Protein AF-A0A6P0J0Z8-F1 (afdb_monomer)

Foldseek 3Di:
DQDQAKEWEWDQPPDPRWIKIKIDRDPDDPVVVVVVLVVVCVVVVFDWDQDPRMIITTDDCRVVSCVVCVVVNHNYDYDDD

Nearest PDB structures (foldseek):
  4mo0-assembly1_A  TM=8.903E-01  e=1.201E-07  Methanocaldococcus jannaschii
  5jb3-assembly1_1  TM=8.763E-01  e=2.343E-06  Pyrococcus abyssi GE5
  1d1r-assembly1_A  TM=8.207E-01  e=1.685E-06  Escherichia coli
  5zcy-assembly1_A  TM=8.381E-01  e=3.720E-06  Pyrococcus horikoshii OT3
  7ane-assembly1_Ad  TM=6.144E-01  e=1.114E+00  Leishmania major

pLDDT: mean 81.5, std 10.09, range [42.06, 89.56]

Structure (mmCIF, N/CA/C/O backbone):
data_AF-A0A6P0J0Z8-F1
#
_entry.id   AF-A0A6P0J0Z8-F1
#
loop_
_atom_site.group_PDB
_atom_site.id
_atom_site.type_symbol
_atom_site.label_atom_id
_atom_site.label_alt_id
_atom_site.label_comp_id
_atom_site.label_asym_id
_atom_site.label_entity_id
_atom_site.label_seq_id
_atom_site.pdbx_PDB_ins_code
_atom_site.Cartn_x
_atom_site.Cartn_y
_atom_site.Cartn_z
_atom_site.occupancy
_atom_site.B_iso_or_equiv
_atom_site.auth_seq_id
_atom_site.auth_comp_id
_atom_site.auth_asym_id
_atom_site.auth_atom_id
_atom_site.pdbx_PDB_model_num
ATOM 1 N N . PRO A 1 1 ? -19.395 -2.619 6.312 1.00 50.31 1 PRO A N 1
ATOM 2 C CA . PRO A 1 1 ? -18.040 -2.655 5.698 1.00 50.31 1 PRO A CA 1
ATOM 3 C C . PRO A 1 1 ? -17.963 -3.202 4.246 1.00 50.31 1 PRO A C 1
ATOM 5 O O . PRO A 1 1 ? -16.887 -3.145 3.666 1.00 50.31 1 PRO A O 1
ATOM 8 N N . ASN A 1 2 ? -19.063 -3.682 3.637 1.00 45.50 2 ASN A N 1
ATOM 9 C CA . ASN A 1 2 ? -19.038 -4.569 2.453 1.00 45.50 2 ASN A CA 1
ATOM 10 C C . ASN A 1 2 ? -19.051 -3.902 1.057 1.00 45.50 2 ASN A C 1
ATOM 12 O O . ASN A 1 2 ? -19.342 -4.577 0.075 1.00 45.50 2 ASN A O 1
ATOM 16 N N . GLN A 1 3 ? -18.771 -2.602 0.921 1.00 56.59 3 GLN A N 1
ATOM 17 C CA . GLN A 1 3 ? -18.955 -1.919 -0.374 1.00 56.59 3 GLN A CA 1
ATOM 18 C C . GLN A 1 3 ? -18.013 -0.727 -0.598 1.00 56.59 3 GLN A C 1
ATOM 20 O O . GLN A 1 3 ? -18.380 0.269 -1.210 1.00 56.59 3 GLN A O 1
ATOM 25 N N . GLN A 1 4 ? -16.780 -0.802 -0.094 1.00 67.12 4 GLN A N 1
ATOM 26 C CA . GLN A 1 4 ? -15.767 0.175 -0.499 1.00 67.12 4 GLN A CA 1
ATOM 27 C C . GLN A 1 4 ? -15.216 -0.230 -1.870 1.00 67.12 4 GLN A C 1
ATOM 29 O O . GLN A 1 4 ? -14.501 -1.226 -1.977 1.00 67.12 4 GLN A O 1
ATOM 34 N N . ASP A 1 5 ? -15.581 0.531 -2.903 1.00 77.38 5 ASP A N 1
ATOM 35 C CA . ASP A 1 5 ? -15.013 0.407 -4.245 1.00 77.38 5 ASP A CA 1
ATOM 36 C C . ASP A 1 5 ? -13.640 1.090 -4.272 1.00 77.38 5 ASP A C 1
ATOM 38 O O . ASP A 1 5 ? -13.510 2.300 -4.486 1.00 77.38 5 ASP A O 1
ATOM 42 N N . LEU A 1 6 ? -12.602 0.297 -4.022 1.00 86.06 6 LEU A N 1
ATOM 43 C CA . LEU A 1 6 ? -11.220 0.751 -4.049 1.00 86.06 6 LEU A CA 1
ATOM 44 C C . LEU A 1 6 ? -10.732 0.817 -5.494 1.00 86.06 6 LEU A C 1
ATOM 46 O O . LEU A 1 6 ? -10.927 -0.110 -6.282 1.00 86.06 6 LEU A O 1
ATOM 50 N N . ARG A 1 7 ? -10.065 1.909 -5.851 1.00 88.12 7 ARG A N 1
ATOM 51 C CA 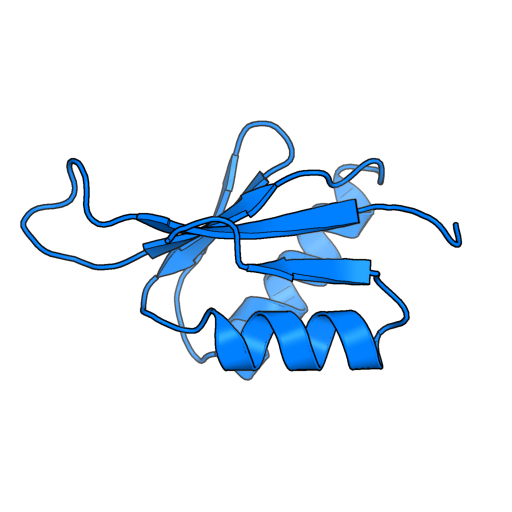. ARG A 1 7 ? -9.481 2.106 -7.179 1.00 88.12 7 ARG A CA 1
ATOM 52 C C . ARG A 1 7 ? -7.972 2.019 -7.089 1.00 88.12 7 ARG A C 1
ATOM 54 O O . ARG A 1 7 ? -7.357 2.772 -6.347 1.00 88.12 7 ARG A O 1
ATOM 61 N N . VAL A 1 8 ? -7.385 1.113 -7.858 1.00 89.56 8 VAL A N 1
ATOM 62 C CA . VAL A 1 8 ? -5.943 0.857 -7.892 1.00 89.56 8 VAL A CA 1
ATOM 63 C C . VAL A 1 8 ? -5.396 1.347 -9.227 1.00 89.56 8 VAL A C 1
ATOM 65 O O . VAL A 1 8 ? -5.748 0.811 -10.268 1.00 89.56 8 VAL A O 1
ATOM 68 N N . GLN A 1 9 ? -4.541 2.359 -9.223 1.00 88.69 9 GLN A N 1
ATOM 69 C CA . GLN A 1 9 ? -4.011 2.981 -10.433 1.00 88.69 9 GLN A CA 1
ATOM 70 C C . GLN A 1 9 ? -2.489 3.000 -10.417 1.00 88.69 9 GLN A C 1
ATOM 72 O O . GLN A 1 9 ? -1.884 3.496 -9.472 1.00 88.69 9 GLN A O 1
ATOM 77 N N . ALA A 1 10 ? -1.848 2.548 -11.492 1.00 88.44 10 ALA A N 1
ATOM 78 C CA . ALA A 1 10 ? -0.427 2.805 -11.690 1.00 88.44 10 ALA A CA 1
ATOM 79 C C . ALA A 1 10 ? -0.230 4.233 -12.228 1.00 88.44 10 ALA A C 1
ATOM 81 O O . ALA A 1 10 ? -0.707 4.584 -13.304 1.00 88.44 10 ALA A O 1
ATOM 82 N N . SER A 1 11 ? 0.489 5.070 -11.485 1.00 84.44 11 SER A N 1
ATOM 83 C CA . SER A 1 11 ? 0.919 6.398 -11.909 1.00 84.44 11 SER A CA 1
ATOM 84 C C . SER A 1 11 ? 2.432 6.431 -12.107 1.00 84.44 11 SER A C 1
ATOM 86 O O . SER A 1 11 ? 3.210 5.938 -11.293 1.00 84.44 11 SER A O 1
ATOM 88 N N . ARG A 1 12 ? 2.866 7.037 -13.213 1.00 80.94 12 ARG A N 1
ATOM 89 C CA . ARG A 1 12 ? 4.279 7.357 -13.500 1.00 80.94 12 ARG A CA 1
ATOM 90 C C . ARG A 1 12 ? 4.531 8.868 -13.536 1.00 80.94 12 ARG A C 1
ATOM 92 O O . ARG A 1 12 ? 5.672 9.311 -13.678 1.00 80.94 12 ARG A O 1
ATOM 99 N N . LYS A 1 13 ? 3.463 9.670 -13.433 1.00 64.75 13 LYS A N 1
ATOM 100 C CA . LYS A 1 13 ? 3.492 11.120 -13.649 1.00 64.75 13 LYS A CA 1
ATOM 101 C C . LYS A 1 13 ? 4.275 11.785 -12.508 1.00 64.75 13 LYS A C 1
ATOM 103 O O . LYS A 1 13 ? 3.933 11.622 -11.343 1.00 64.75 13 LYS A O 1
ATOM 108 N N . GLY A 1 14 ? 5.346 12.509 -12.841 1.00 60.78 14 GLY A N 1
ATOM 109 C CA . GLY A 1 14 ? 6.084 13.354 -11.891 1.00 60.78 14 GLY A CA 1
ATOM 110 C C . GLY A 1 14 ? 7.178 12.687 -11.042 1.00 60.78 14 GLY A C 1
ATOM 111 O O . GLY A 1 14 ? 7.755 13.366 -10.198 1.00 60.78 14 GLY A O 1
ATOM 112 N N . ARG A 1 15 ? 7.528 11.404 -11.244 1.00 63.94 15 ARG A N 1
ATOM 113 C CA . ARG A 1 15 ? 8.590 10.724 -10.457 1.00 63.94 15 ARG A CA 1
ATOM 114 C C . ARG A 1 15 ? 9.775 10.195 -11.274 1.00 63.94 15 ARG A C 1
ATOM 116 O O . ARG A 1 15 ? 10.256 9.094 -11.017 1.00 63.94 15 ARG A O 1
ATOM 123 N N . LYS A 1 16 ? 10.271 10.973 -12.246 1.00 70.12 16 LYS A N 1
ATOM 124 C CA . LYS A 1 16 ? 11.473 10.637 -13.050 1.00 70.12 16 LYS A CA 1
ATOM 125 C C . LYS A 1 16 ? 11.437 9.204 -13.630 1.00 70.12 16 LYS A C 1
ATOM 127 O O . LYS A 1 16 ? 12.408 8.464 -13.528 1.00 70.12 16 LYS A O 1
ATOM 132 N N . GLY A 1 17 ? 10.285 8.778 -14.157 1.00 73.69 17 GLY A N 1
ATOM 133 C CA . GLY A 1 17 ? 10.101 7.442 -14.744 1.00 73.69 17 GLY A CA 1
ATOM 134 C C . GLY A 1 17 ? 9.793 6.306 -13.755 1.00 73.69 17 GLY A C 1
ATOM 135 O O . GLY A 1 17 ? 9.500 5.193 -14.190 1.00 73.69 17 GLY A O 1
ATOM 136 N N . LYS A 1 18 ? 9.789 6.548 -12.436 1.00 81.31 18 LYS A N 1
ATOM 137 C CA . LYS A 1 18 ? 9.410 5.525 -11.448 1.00 81.31 18 LYS A CA 1
ATOM 138 C C . LYS A 1 18 ? 7.897 5.303 -11.444 1.00 81.31 18 LYS A C 1
ATOM 140 O O . LYS A 1 18 ? 7.120 6.251 -11.350 1.00 81.31 18 LYS A O 1
ATOM 145 N N . THR A 1 19 ? 7.494 4.036 -11.506 1.00 86.25 19 THR A N 1
ATOM 146 C CA . THR A 1 19 ? 6.085 3.639 -11.379 1.00 86.25 19 THR A CA 1
ATOM 147 C C . THR A 1 19 ? 5.705 3.569 -9.907 1.00 86.25 19 THR A C 1
ATOM 149 O O . THR A 1 19 ? 6.449 3.007 -9.101 1.00 86.25 19 THR A O 1
ATOM 152 N N . VAL A 1 20 ? 4.555 4.131 -9.562 1.00 88.25 20 VAL A N 1
ATOM 153 C CA . VAL A 1 20 ? 3.928 3.995 -8.250 1.00 88.25 20 VAL A CA 1
ATOM 154 C C . VAL A 1 20 ? 2.491 3.540 -8.436 1.00 88.25 20 VAL A C 1
ATOM 156 O O . VAL A 1 20 ? 1.816 3.968 -9.364 1.00 88.25 20 VAL A O 1
ATOM 159 N N . THR A 1 21 ? 2.013 2.669 -7.568 1.00 89.31 21 THR A N 1
ATOM 160 C CA . THR A 1 21 ? 0.618 2.252 -7.524 1.00 89.31 21 THR A CA 1
ATOM 161 C C . THR A 1 21 ? -0.102 3.071 -6.462 1.00 89.31 21 THR A C 1
ATOM 163 O O . THR A 1 21 ? 0.292 3.064 -5.302 1.00 89.31 21 THR A O 1
ATOM 166 N N . VAL A 1 22 ? -1.139 3.795 -6.855 1.00 89.19 22 VAL A N 1
ATOM 167 C CA . VAL A 1 22 ? -1.983 4.608 -5.984 1.00 89.19 22 VAL A CA 1
ATOM 168 C C . VAL A 1 22 ? -3.300 3.877 -5.787 1.00 89.19 22 VAL A C 1
ATOM 170 O O . VAL A 1 22 ? -3.948 3.490 -6.754 1.00 89.19 22 VAL A O 1
ATOM 173 N N . ILE A 1 23 ? -3.692 3.685 -4.537 1.00 88.69 23 ILE A N 1
ATOM 174 C CA . ILE A 1 23 ? -4.954 3.072 -4.153 1.00 88.69 23 ILE A CA 1
ATOM 175 C C . ILE A 1 23 ? -5.813 4.141 -3.493 1.00 88.69 23 ILE A C 1
ATOM 177 O O . ILE A 1 23 ? -5.418 4.704 -2.474 1.00 88.69 23 ILE A O 1
ATOM 181 N N . SER A 1 24 ? -6.982 4.418 -4.052 1.00 87.12 24 SER A N 1
ATOM 182 C CA . SER A 1 24 ? -7.933 5.405 -3.543 1.00 87.12 24 SER A CA 1
ATOM 183 C C . SER A 1 24 ? -9.298 4.781 -3.256 1.00 87.12 24 SER A C 1
ATOM 185 O O . SER A 1 24 ? -9.562 3.640 -3.634 1.00 87.12 24 SER A O 1
ATOM 187 N N . GLY A 1 25 ? -10.166 5.519 -2.557 1.00 81.88 25 GLY A N 1
ATOM 188 C CA . GLY A 1 25 ? -11.518 5.061 -2.208 1.00 81.88 25 GLY A CA 1
ATOM 189 C C . GLY A 1 25 ? -11.644 4.423 -0.822 1.00 81.88 25 GLY A C 1
ATOM 190 O O . GLY A 1 25 ? -12.688 3.856 -0.505 1.00 81.88 25 GLY A O 1
ATOM 191 N N . PHE A 1 26 ? -10.612 4.517 0.022 1.00 81.81 26 PHE A N 1
ATOM 192 C 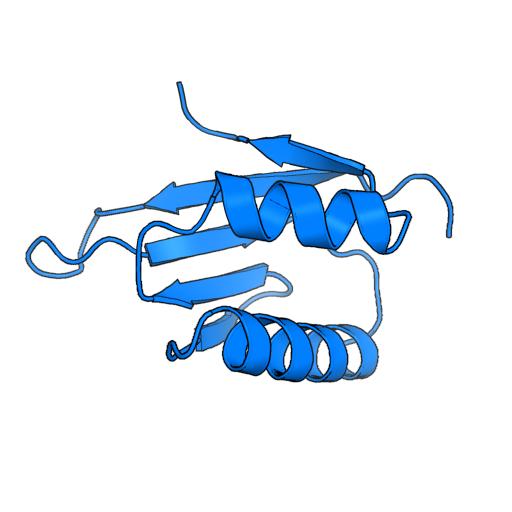CA . PHE A 1 26 ? -10.715 4.072 1.408 1.00 81.81 26 PHE A CA 1
ATOM 193 C C . PHE A 1 26 ? -11.675 4.979 2.182 1.00 81.81 26 PHE A C 1
ATOM 195 O O . PHE A 1 26 ? -11.435 6.176 2.319 1.00 81.81 26 PHE A O 1
ATOM 202 N N . GLN A 1 27 ? -12.742 4.396 2.728 1.00 74.12 27 GLN A N 1
ATOM 203 C CA . GLN A 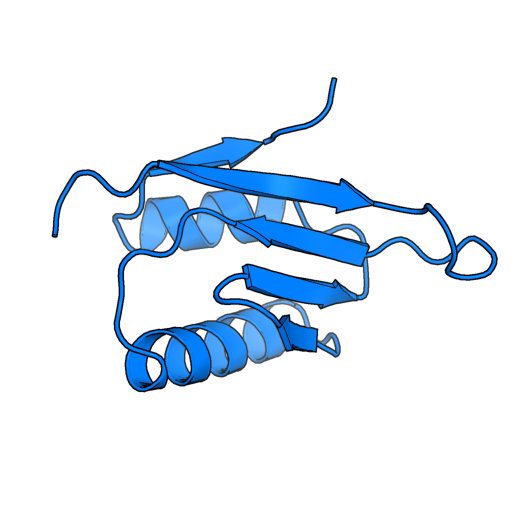1 27 ? -13.672 5.085 3.638 1.00 74.12 27 GLN A CA 1
ATOM 204 C C . GLN A 1 27 ? -13.446 4.659 5.098 1.00 74.12 27 GLN A C 1
ATOM 206 O O . GLN A 1 27 ? -14.326 4.779 5.944 1.00 74.12 27 GLN A O 1
ATOM 211 N N . SER A 1 28 ? -12.283 4.074 5.384 1.00 70.31 28 SER A N 1
ATOM 212 C CA . SER A 1 28 ? -11.909 3.598 6.714 1.00 70.31 28 SER A CA 1
ATOM 213 C C . SER A 1 28 ? -11.099 4.646 7.474 1.00 70.31 28 SER A C 1
ATOM 215 O O . SER A 1 28 ? -10.507 5.547 6.884 1.00 70.31 28 SER A O 1
ATOM 217 N N . SER A 1 29 ? -11.042 4.495 8.798 1.00 80.06 29 SER 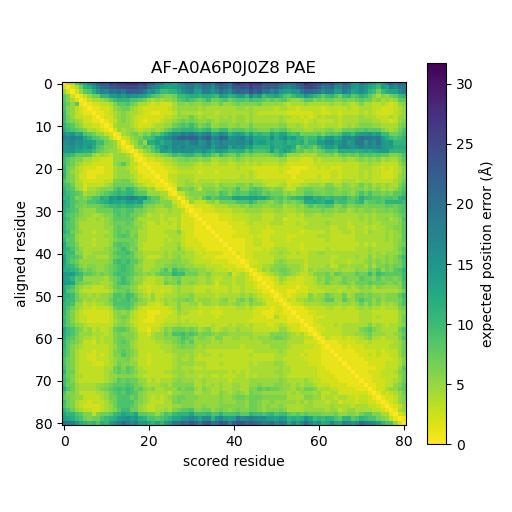A N 1
ATOM 218 C CA . SER A 1 29 ? -10.247 5.354 9.675 1.00 80.06 29 SER A CA 1
ATOM 219 C C . SER A 1 29 ? -8.750 5.360 9.301 1.00 80.06 29 SER A C 1
ATOM 221 O O . SER A 1 29 ? -8.233 4.355 8.793 1.00 80.06 29 SER A O 1
ATOM 223 N N . PRO A 1 30 ? -8.015 6.449 9.601 1.00 78.44 30 PRO A N 1
ATOM 224 C CA . PRO A 1 30 ? -6.570 6.546 9.358 1.00 78.44 30 PRO A CA 1
ATOM 225 C C . PRO A 1 30 ? -5.761 5.419 10.027 1.00 78.44 30 PRO A C 1
ATOM 227 O O . PRO A 1 30 ? -4.744 4.970 9.492 1.00 78.44 30 PRO A O 1
ATOM 230 N N . GLU A 1 31 ? -6.238 4.883 11.151 1.00 82.75 31 GLU A N 1
ATOM 231 C CA . GLU A 1 31 ? -5.645 3.706 11.795 1.00 82.75 31 GLU A CA 1
ATOM 232 C C . GLU A 1 31 ? -5.718 2.454 10.910 1.00 82.75 31 GLU A C 1
ATOM 234 O O . GLU A 1 31 ? -4.737 1.719 10.768 1.00 82.75 31 GLU A O 1
ATOM 239 N N . THR A 1 32 ? -6.870 2.227 10.273 1.00 83.56 32 THR A N 1
ATOM 240 C CA . THR A 1 32 ? -7.092 1.096 9.360 1.00 83.56 32 THR A CA 1
ATOM 241 C C . THR A 1 32 ? -6.217 1.230 8.118 1.00 83.56 32 THR A C 1
ATOM 243 O O . THR A 1 32 ? -5.562 0.269 7.715 1.00 83.56 32 THR A O 1
ATOM 246 N N . LEU A 1 33 ? -6.132 2.440 7.558 1.00 84.50 33 LEU A N 1
ATOM 247 C CA . LEU A 1 33 ? -5.238 2.770 6.445 1.00 84.50 33 LEU A CA 1
ATOM 248 C C . LEU A 1 33 ? -3.772 2.473 6.776 1.00 84.50 33 LEU A C 1
ATOM 250 O O . LEU A 1 33 ? -3.059 1.880 5.970 1.00 84.50 33 LEU A O 1
ATOM 254 N N . THR A 1 34 ? -3.326 2.831 7.979 1.00 85.06 34 THR A N 1
ATOM 255 C CA . THR A 1 34 ? -1.945 2.592 8.421 1.00 85.06 34 THR A CA 1
ATOM 256 C C . THR A 1 34 ? -1.652 1.098 8.592 1.00 85.06 34 THR A C 1
ATOM 258 O O . THR A 1 34 ? -0.573 0.631 8.213 1.00 85.06 34 THR A O 1
ATOM 261 N N . LYS A 1 35 ? -2.614 0.320 9.112 1.00 87.75 35 LYS A N 1
ATOM 262 C CA . LYS A 1 35 ? -2.515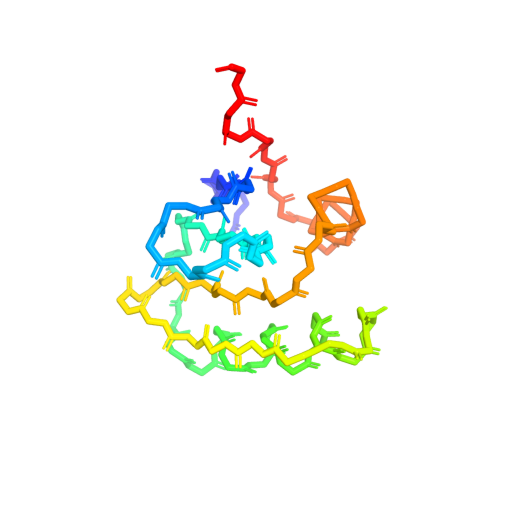 -1.150 9.204 1.00 87.75 35 LYS A CA 1
ATOM 263 C C . LYS A 1 35 ? -2.452 -1.801 7.820 1.00 87.75 35 LYS A C 1
ATOM 265 O O . LYS A 1 35 ? -1.551 -2.603 7.573 1.00 87.75 35 LYS A O 1
ATOM 270 N N . LEU A 1 36 ? -3.34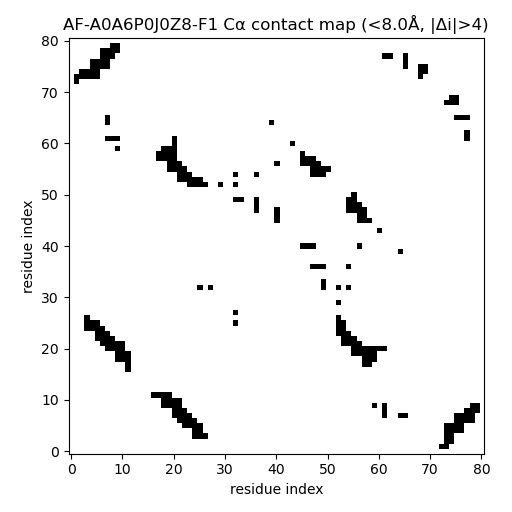5 -1.406 6.912 1.00 86.00 36 LEU A N 1
ATOM 271 C CA . LEU A 1 36 ? -3.352 -1.875 5.525 1.00 86.00 36 LEU A CA 1
ATOM 272 C C . LEU A 1 36 ? -2.037 -1.527 4.829 1.00 86.00 36 LEU A C 1
ATOM 274 O O . LEU A 1 36 ? -1.409 -2.403 4.245 1.00 86.00 36 LEU A O 1
ATOM 278 N N . LEU A 1 37 ? -1.548 -0.291 4.965 1.00 87.88 37 LEU A N 1
ATOM 279 C CA . LEU A 1 37 ? -0.267 0.122 4.396 1.00 87.88 37 LEU A CA 1
ATOM 280 C C . LEU A 1 37 ? 0.879 -0.789 4.856 1.00 87.88 37 LEU A C 1
ATOM 282 O O . LEU A 1 37 ? 1.683 -1.211 4.027 1.00 87.88 37 LEU A O 1
ATOM 286 N N . LYS A 1 38 ? 0.965 -1.109 6.155 1.00 88.88 38 LYS A N 1
ATOM 287 C CA . LYS A 1 38 ? 1.996 -2.023 6.679 1.00 88.88 38 LYS A CA 1
ATOM 288 C C . LYS A 1 38 ? 1.894 -3.417 6.056 1.00 88.88 38 LYS A C 1
ATOM 290 O O . LYS A 1 38 ? 2.916 -3.956 5.635 1.00 88.88 38 LYS A O 1
ATOM 295 N N . GLN A 1 39 ? 0.686 -3.975 5.949 1.00 87.50 39 GLN A N 1
ATOM 296 C CA . GLN A 1 39 ? 0.475 -5.276 5.305 1.00 87.50 39 GLN A CA 1
ATOM 297 C C . GLN A 1 39 ? 0.867 -5.253 3.824 1.00 87.50 39 GLN A C 1
ATOM 299 O O . GLN A 1 39 ? 1.599 -6.129 3.365 1.00 87.50 39 GLN A O 1
ATOM 304 N N . LEU A 1 40 ? 0.430 -4.234 3.082 1.00 86.69 40 LEU A N 1
ATOM 305 C CA . LEU A 1 40 ? 0.701 -4.116 1.651 1.00 86.69 40 LEU A CA 1
ATOM 306 C C . LEU A 1 40 ? 2.196 -3.921 1.365 1.00 86.69 40 LEU A C 1
ATOM 308 O O . LEU A 1 40 ? 2.734 -4.594 0.486 1.00 86.69 40 LEU A O 1
ATOM 312 N N . LYS A 1 41 ? 2.887 -3.068 2.135 1.00 87.06 41 LYS A N 1
ATOM 313 C CA . LYS A 1 41 ? 4.350 -2.900 2.053 1.00 87.06 41 LYS A CA 1
ATOM 314 C C . LYS A 1 41 ? 5.089 -4.205 2.333 1.00 87.06 41 LYS A C 1
ATOM 316 O O . LYS A 1 41 ? 5.995 -4.550 1.583 1.00 87.06 41 LYS A O 1
ATOM 321 N N . GLY A 1 42 ? 4.684 -4.944 3.370 1.00 85.62 42 GLY A N 1
ATOM 322 C CA . GLY A 1 42 ? 5.285 -6.237 3.709 1.00 85.62 42 GLY A CA 1
ATOM 323 C C . GLY A 1 42 ? 5.133 -7.271 2.589 1.00 85.62 42 GLY A C 1
ATOM 324 O O . GLY A 1 42 ? 6.084 -7.971 2.265 1.00 85.62 42 GLY A O 1
ATOM 325 N N . GLN A 1 43 ? 3.969 -7.314 1.938 1.00 84.81 43 GLN A N 1
ATOM 326 C CA . GLN A 1 43 ? 3.692 -8.233 0.823 1.00 84.81 43 GLN A CA 1
ATOM 327 C C . GLN A 1 43 ? 4.370 -7.835 -0.497 1.00 84.81 43 GLN A C 1
ATOM 329 O O . GLN A 1 43 ? 4.667 -8.691 -1.341 1.00 84.81 43 GLN A O 1
ATOM 334 N N . CYS A 1 44 ? 4.573 -6.535 -0.716 1.00 83.25 44 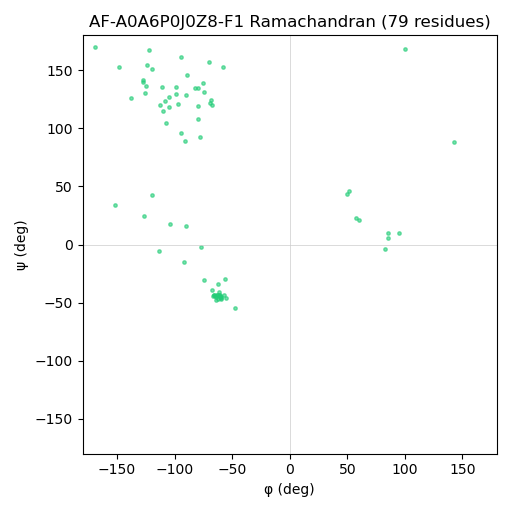CYS A N 1
ATOM 335 C CA . CYS A 1 44 ? 5.207 -6.021 -1.930 1.00 83.25 44 CYS A CA 1
ATOM 336 C C . CYS A 1 44 ? 6.727 -5.867 -1.789 1.00 83.25 44 CYS A C 1
ATOM 338 O O . CYS A 1 44 ? 7.403 -5.714 -2.800 1.00 83.25 44 CYS A O 1
ATOM 340 N N . GLY A 1 45 ? 7.270 -5.905 -0.566 1.00 83.94 45 GLY A N 1
ATOM 341 C CA . GLY A 1 45 ? 8.683 -5.613 -0.305 1.00 83.94 45 GLY A CA 1
ATOM 342 C C . GLY A 1 45 ? 9.078 -4.192 -0.720 1.00 83.94 45 GLY A C 1
ATOM 343 O O . GLY A 1 45 ? 10.247 -3.924 -0.978 1.00 83.94 45 GLY A O 1
ATOM 344 N N . SER A 1 46 ? 8.103 -3.286 -0.836 1.00 85.50 46 SER A N 1
ATOM 345 C CA . SER A 1 46 ? 8.291 -1.955 -1.403 1.00 85.50 46 SER A CA 1
ATOM 346 C C . SER A 1 46 ? 7.854 -0.849 -0.448 1.00 85.50 46 SER A C 1
ATOM 348 O O . SER A 1 46 ? 7.037 -1.034 0.459 1.00 85.50 46 SER A O 1
ATOM 350 N N . GLY A 1 47 ? 8.447 0.331 -0.636 1.00 85.62 47 GLY A N 1
ATOM 351 C CA . GLY A 1 47 ? 8.088 1.532 0.106 1.00 85.62 47 GLY A CA 1
ATOM 352 C C . GLY A 1 47 ? 6.712 2.056 -0.300 1.00 85.62 47 GLY A C 1
ATOM 353 O O . GLY A 1 47 ? 6.228 1.821 -1.401 1.00 85.62 47 GLY A O 1
ATOM 354 N N . GLY A 1 48 ? 6.084 2.826 0.578 1.00 87.12 48 GLY A N 1
ATOM 355 C CA . GLY A 1 48 ? 4.764 3.401 0.340 1.00 87.12 48 GLY A CA 1
ATOM 356 C C . GLY A 1 48 ? 4.398 4.442 1.389 1.00 87.12 48 GLY A C 1
ATOM 357 O O . GLY A 1 48 ? 5.089 4.569 2.401 1.00 87.12 48 GLY A O 1
ATOM 358 N N . THR A 1 49 ? 3.328 5.188 1.177 1.00 88.62 49 THR A N 1
ATOM 359 C CA . THR A 1 49 ? 2.855 6.205 2.117 1.00 88.62 49 THR A CA 1
ATOM 360 C C . THR A 1 49 ? 1.340 6.320 2.052 1.00 88.62 49 THR A C 1
ATOM 362 O O . THR A 1 49 ? 0.749 6.019 1.018 1.00 88.62 49 THR A O 1
ATOM 365 N N . VAL A 1 50 ? 0.709 6.738 3.150 1.00 87.94 50 VAL A N 1
ATOM 366 C CA . VAL A 1 50 ? -0.689 7.183 3.107 1.00 87.94 50 VAL A CA 1
ATOM 367 C C . VAL A 1 50 ? -0.681 8.682 2.833 1.00 87.94 50 VAL A C 1
ATOM 369 O O . VAL A 1 50 ? 0.021 9.420 3.523 1.00 87.94 50 VAL A O 1
ATOM 372 N N . LYS A 1 51 ? -1.435 9.128 1.835 1.00 82.06 51 LYS A N 1
ATOM 373 C CA . LYS A 1 51 ? -1.610 10.537 1.490 1.00 82.06 51 LYS A CA 1
ATOM 374 C C . LYS A 1 51 ? -3.080 10.786 1.175 1.00 82.06 51 LYS A C 1
ATOM 376 O O . LYS A 1 51 ? -3.633 10.071 0.353 1.00 82.06 51 LYS A O 1
ATOM 381 N N . ASP A 1 52 ? -3.720 11.754 1.822 1.00 79.88 52 ASP A N 1
ATOM 382 C CA . ASP A 1 52 ? -5.096 12.173 1.502 1.00 79.88 52 ASP A CA 1
ATOM 383 C C . ASP A 1 52 ? -6.113 11.006 1.443 1.00 79.88 52 ASP A C 1
ATOM 385 O O . ASP A 1 52 ? -6.870 10.866 0.487 1.00 79.88 52 ASP A O 1
ATOM 389 N N . ASN A 1 53 ? -6.089 10.103 2.434 1.00 81.38 53 ASN A N 1
ATOM 390 C CA . ASN A 1 53 ? -6.881 8.857 2.457 1.00 81.38 53 ASN A CA 1
ATOM 391 C C . ASN A 1 53 ? -6.650 7.913 1.259 1.00 81.38 53 ASN A C 1
ATOM 393 O O . ASN A 1 53 ? -7.470 7.044 0.958 1.00 81.38 53 ASN A O 1
ATOM 397 N N . THR A 1 54 ? -5.505 8.037 0.598 1.00 85.94 54 THR A N 1
ATOM 398 C CA . THR A 1 54 ? -5.034 7.133 -0.451 1.00 85.94 54 THR A CA 1
ATOM 399 C C . THR A 1 54 ? -3.712 6.498 -0.050 1.00 85.94 54 THR A C 1
ATOM 401 O O . THR A 1 54 ? -2.935 7.058 0.720 1.00 85.94 54 THR A O 1
ATOM 404 N N . ILE A 1 55 ? -3.459 5.289 -0.535 1.00 88.94 55 ILE A N 1
ATOM 405 C CA . ILE A 1 55 ? -2.215 4.562 -0.298 1.00 88.94 55 ILE A CA 1
ATOM 406 C C . ILE A 1 55 ? -1.386 4.610 -1.573 1.00 88.94 55 ILE A C 1
ATOM 408 O O . ILE A 1 55 ? -1.793 4.080 -2.599 1.00 88.94 55 ILE A O 1
ATOM 412 N N . GLU A 1 56 ? -0.202 5.200 -1.503 1.00 88.94 56 GLU A N 1
ATOM 413 C CA . GLU A 1 56 ? 0.785 5.149 -2.575 1.00 88.94 56 GLU A CA 1
ATOM 414 C C . GLU A 1 56 ? 1.823 4.072 -2.267 1.00 8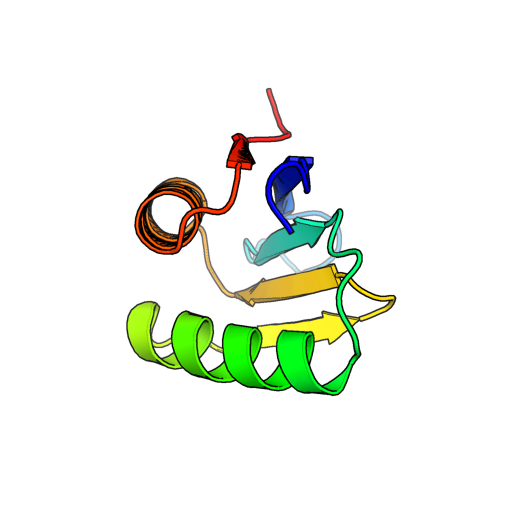8.94 56 GLU A C 1
ATOM 416 O O . GLU A 1 56 ? 2.414 4.064 -1.190 1.00 88.94 56 GLU A O 1
ATOM 421 N N . ILE A 1 57 ? 2.098 3.186 -3.215 1.00 89.56 57 ILE A N 1
ATOM 422 C CA . ILE A 1 57 ? 3.101 2.124 -3.114 1.00 89.56 57 ILE A CA 1
ATOM 423 C C . ILE A 1 57 ? 4.066 2.250 -4.286 1.00 89.56 57 ILE A C 1
ATOM 425 O O . ILE A 1 57 ? 3.666 2.490 -5.419 1.00 89.56 57 ILE A O 1
ATOM 429 N N . GLN A 1 58 ? 5.360 2.119 -4.027 1.00 87.69 58 GLN A N 1
ATOM 430 C CA . GLN A 1 58 ? 6.383 2.134 -5.064 1.00 87.69 58 GLN A CA 1
ATOM 431 C C . GLN A 1 58 ? 6.382 0.813 -5.831 1.00 87.69 58 GLN A C 1
ATOM 433 O O . GLN A 1 58 ? 6.263 -0.257 -5.237 1.00 87.69 58 GLN A O 1
ATOM 438 N N . GLY A 1 59 ? 6.543 0.901 -7.149 1.00 86.25 59 GLY A N 1
ATOM 439 C CA . GLY A 1 59 ? 6.492 -0.242 -8.050 1.00 86.25 59 GLY A CA 1
ATOM 440 C C . GLY A 1 59 ? 5.149 -0.387 -8.760 1.00 86.25 59 GLY A C 1
ATOM 441 O O . GLY A 1 59 ? 4.158 0.281 -8.445 1.00 86.25 59 GLY A O 1
ATOM 442 N N . ASN A 1 60 ? 5.147 -1.266 -9.759 1.00 85.38 60 ASN A N 1
ATOM 443 C CA . ASN A 1 60 ? 3.932 -1.699 -10.427 1.00 85.38 60 ASN A CA 1
ATOM 444 C C . ASN A 1 60 ? 3.448 -2.993 -9.770 1.00 85.38 60 ASN A C 1
ATOM 446 O O . ASN A 1 60 ? 3.946 -4.075 -10.080 1.00 85.38 60 ASN A O 1
ATOM 450 N N . HIS A 1 61 ? 2.522 -2.865 -8.826 1.00 84.88 61 HIS A N 1
ATOM 451 C CA . HIS A 1 61 ? 1.951 -4.003 -8.108 1.00 84.88 61 HIS A CA 1
ATOM 452 C C . HIS A 1 61 ? 0.425 -3.999 -8.185 1.00 84.88 61 HIS A C 1
ATOM 454 O O . HIS A 1 61 ? -0.218 -4.568 -7.310 1.00 84.88 61 HIS A O 1
ATOM 460 N N . THR A 1 62 ? -0.157 -3.366 -9.209 1.00 86.06 62 THR A N 1
ATOM 461 C CA . THR A 1 62 ? -1.611 -3.252 -9.408 1.00 86.06 62 THR A CA 1
ATOM 462 C C . THR A 1 62 ? -2.316 -4.593 -9.243 1.00 86.06 62 THR A C 1
ATOM 464 O O . THR A 1 62 ? -3.179 -4.712 -8.379 1.00 86.06 62 THR A O 1
ATOM 467 N N . ASP A 1 63 ? -1.896 -5.624 -9.975 1.00 86.62 63 ASP A N 1
ATOM 468 C CA . ASP A 1 63 ? -2.526 -6.948 -9.929 1.00 86.62 63 ASP A CA 1
ATOM 469 C C . ASP A 1 63 ? -2.395 -7.613 -8.559 1.00 86.62 63 ASP A C 1
ATOM 471 O O . ASP A 1 63 ? -3.371 -8.112 -7.998 1.00 86.62 63 ASP A O 1
ATOM 475 N N . LYS A 1 64 ? -1.194 -7.564 -7.972 1.00 87.62 64 LYS A N 1
ATOM 476 C CA . LYS A 1 64 ? -0.924 -8.152 -6.654 1.00 87.62 64 LYS A CA 1
ATOM 477 C C . LYS A 1 64 ? -1.754 -7.467 -5.568 1.00 87.62 64 LYS A C 1
ATOM 479 O O . LYS A 1 64 ? -2.334 -8.136 -4.717 1.00 87.62 64 LYS A O 1
ATOM 484 N N . LEU A 1 65 ? -1.836 -6.140 -5.614 1.00 86.75 65 LEU A N 1
ATOM 485 C CA . LEU A 1 65 ? -2.600 -5.326 -4.674 1.00 86.75 65 LEU A CA 1
ATOM 486 C C . LEU A 1 65 ? -4.100 -5.579 -4.811 1.00 86.75 65 LEU A C 1
ATOM 488 O O . LEU A 1 65 ? -4.762 -5.782 -3.797 1.00 86.75 65 LEU A O 1
ATOM 492 N N . VAL A 1 66 ? -4.623 -5.652 -6.038 1.00 88.06 66 VAL A N 1
ATOM 493 C CA . VAL A 1 66 ? -6.026 -6.008 -6.292 1.00 88.06 66 VAL A CA 1
ATOM 494 C C . VAL A 1 66 ? -6.337 -7.399 -5.746 1.00 88.06 66 VAL A C 1
ATOM 496 O O . VAL A 1 66 ? -7.314 -7.553 -5.019 1.00 88.06 66 VAL A O 1
ATOM 499 N N . GLN A 1 67 ? -5.486 -8.397 -6.000 1.00 88.31 67 GLN A N 1
ATOM 500 C CA . GLN A 1 67 ? -5.680 -9.743 -5.453 1.00 88.31 67 GLN A CA 1
ATOM 501 C C . GLN A 1 67 ? -5.670 -9.767 -3.923 1.00 88.31 67 GLN A C 1
ATOM 503 O O . GLN A 1 67 ? -6.518 -10.423 -3.320 1.00 88.31 67 GLN A O 1
ATOM 508 N N . ILE A 1 68 ? -4.731 -9.064 -3.281 1.00 86.94 68 ILE A N 1
ATOM 509 C CA . ILE A 1 68 ? -4.671 -8.973 -1.815 1.00 86.94 68 ILE A CA 1
ATOM 510 C C . ILE A 1 68 ? -5.942 -8.313 -1.277 1.00 86.94 68 ILE A C 1
ATOM 512 O O . ILE A 1 68 ? -6.522 -8.802 -0.313 1.00 86.94 68 ILE A O 1
ATOM 516 N N . MET A 1 69 ? -6.408 -7.241 -1.915 1.00 84.38 69 MET A N 1
ATOM 517 C CA . MET A 1 69 ? -7.627 -6.550 -1.505 1.00 84.38 69 MET A CA 1
ATOM 518 C C . MET A 1 69 ? -8.873 -7.416 -1.653 1.00 84.38 69 MET A C 1
ATOM 520 O O . MET A 1 69 ? -9.651 -7.496 -0.707 1.00 84.38 69 MET A O 1
ATOM 524 N N . ILE A 1 70 ? -9.016 -8.127 -2.773 1.00 85.44 70 ILE A N 1
ATOM 525 C CA . ILE A 1 70 ? -10.109 -9.084 -2.982 1.00 85.44 70 ILE A CA 1
ATOM 526 C C . ILE A 1 70 ? -10.057 -10.194 -1.925 1.00 85.44 70 ILE A C 1
ATOM 528 O O . ILE A 1 70 ? -11.082 -10.518 -1.331 1.00 85.44 70 ILE A O 1
ATOM 532 N N . LYS A 1 71 ? -8.867 -10.733 -1.621 1.00 85.38 71 LYS A N 1
ATOM 533 C CA . LYS A 1 71 ? -8.679 -11.740 -0.558 1.00 85.38 71 LYS A CA 1
ATOM 534 C C . LYS A 1 71 ? -9.042 -11.221 0.833 1.00 85.38 71 LYS A C 1
ATOM 536 O O . LYS A 1 71 ? -9.531 -11.985 1.654 1.00 85.38 71 LYS A O 1
ATOM 541 N N . LEU A 1 72 ? -8.807 -9.939 1.095 1.00 80.00 72 LEU A N 1
ATOM 542 C CA . LEU A 1 72 ? -9.191 -9.267 2.337 1.00 80.00 72 LEU A CA 1
ATOM 543 C C . LEU A 1 72 ? -10.695 -8.923 2.393 1.00 80.00 72 LEU A C 1
ATOM 545 O O . LEU A 1 72 ? -11.151 -8.390 3.401 1.00 80.00 72 LEU A O 1
ATOM 549 N N . GLY A 1 73 ? -11.464 -9.212 1.337 1.00 81.19 73 GLY A N 1
ATOM 550 C CA . GLY A 1 73 ? -12.897 -8.916 1.251 1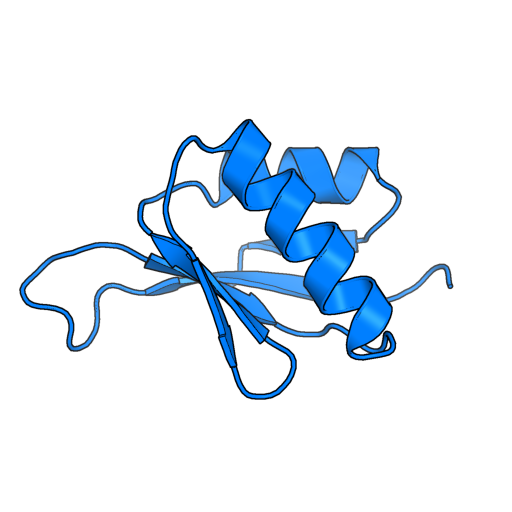.00 81.19 73 GLY A CA 1
ATOM 551 C C . GLY A 1 73 ? -13.224 -7.499 0.768 1.00 81.19 73 GLY A C 1
ATOM 552 O O . GLY A 1 73 ? -14.381 -7.086 0.824 1.00 81.19 73 GLY A O 1
ATOM 553 N N . TYR A 1 74 ? -12.230 -6.747 0.286 1.00 84.19 74 TYR A N 1
ATOM 554 C CA . TYR A 1 74 ? -12.433 -5.433 -0.323 1.00 84.19 74 TYR A CA 1
ATOM 555 C C . TYR A 1 74 ? -12.677 -5.549 -1.825 1.00 84.19 74 TYR A C 1
ATOM 557 O O . TYR A 1 74 ? -12.071 -6.362 -2.526 1.00 84.19 74 TYR A O 1
ATOM 565 N N . LYS A 1 75 ? -13.519 -4.662 -2.353 1.00 83.19 75 LYS A N 1
ATOM 566 C CA . LYS A 1 75 ? -13.823 -4.605 -3.779 1.00 83.19 75 LYS A CA 1
ATOM 567 C C . LYS A 1 75 ? -12.855 -3.640 -4.463 1.00 83.19 75 LYS A C 1
ATOM 569 O O . LYS A 1 75 ? -13.105 -2.444 -4.539 1.00 83.19 75 LYS A O 1
ATOM 574 N N . ALA A 1 76 ? -11.713 -4.155 -4.912 1.00 86.69 76 ALA A N 1
ATOM 575 C CA . ALA A 1 76 ? -10.701 -3.365 -5.611 1.00 86.69 76 ALA A CA 1
ATOM 576 C C . ALA A 1 76 ? -10.800 -3.528 -7.132 1.00 86.69 76 ALA A C 1
ATOM 578 O O . ALA A 1 76 ? -10.916 -4.644 -7.638 1.00 86.69 76 ALA A O 1
ATOM 579 N N . LYS A 1 77 ? -10.709 -2.419 -7.868 1.00 85.81 77 LYS A N 1
ATOM 580 C CA . LYS A 1 77 ? -10.700 -2.381 -9.334 1.00 85.81 77 LYS A CA 1
ATOM 581 C C . LYS A 1 77 ? -9.503 -1.585 -9.834 1.00 85.81 77 LYS A C 1
ATOM 583 O O . LYS A 1 77 ? -9.186 -0.530 -9.288 1.00 85.81 77 LYS A O 1
ATOM 588 N N . VAL A 1 78 ? -8.862 -2.061 -10.900 1.00 86.31 78 VAL A N 1
ATOM 589 C CA . VAL A 1 78 ? -7.812 -1.288 -11.569 1.00 86.31 78 VAL A CA 1
ATOM 590 C C . VAL A 1 78 ? -8.445 -0.068 -12.250 1.00 86.31 78 VAL A C 1
ATOM 592 O O . VAL A 1 78 ? -9.396 -0.198 -13.020 1.00 86.31 78 VAL A O 1
ATOM 595 N N . SER A 1 79 ? -7.953 1.122 -11.923 1.00 73.19 79 SER A N 1
ATOM 596 C CA . SER A 1 79 ? -8.335 2.402 -12.516 1.00 73.19 79 SER A CA 1
ATOM 597 C C . SER A 1 79 ? -7.176 2.854 -13.390 1.00 73.19 79 SER A C 1
ATOM 599 O O . SER A 1 79 ? -6.135 3.246 -12.880 1.00 73.19 79 SER A O 1
ATOM 601 N N . GLY A 1 80 ? -7.324 2.736 -14.702 1.00 59.16 80 GLY A N 1
ATOM 602 C CA . GLY A 1 80 ? -6.246 3.005 -15.649 1.00 59.16 80 GLY A CA 1
ATOM 603 C C . GLY A 1 80 ? -6.310 2.024 -16.806 1.00 59.16 80 GLY A C 1
ATOM 604 O O . GLY A 1 80 ? -5.716 0.952 -16.733 1.00 59.16 80 GLY A O 1
ATOM 605 N N . GLY A 1 81 ? -7.085 2.404 -17.818 1.00 42.06 81 GLY A N 1
ATOM 606 C CA . GLY A 1 81 ? -6.893 1.994 -19.205 1.00 42.06 81 GLY A CA 1
ATOM 607 C C . GLY A 1 81 ? -6.287 3.169 -19.953 1.00 42.06 81 GLY A C 1
ATOM 608 O O . GLY A 1 81 ? -6.647 4.313 -19.584 1.00 42.06 81 GLY A O 1
#

Solvent-accessible surface area (backbone atoms only — not comparable to full-atom values): 4636 Å² total; per-residue (Å²): 133,90,76,46,64,25,35,33,24,78,44,46,84,93,48,90,78,45,46,26,22,37,36,36,53,63,87,65,58,73,68,56,53,53,52,51,50,54,54,52,28,66,76,65,76,34,61,67,49,80,52,94,69,21,42,37,33,54,38,86,45,55,68,61,52,34,51,53,33,46,75,72,66,39,50,49,42,80,46,82,132

Secondary structure (DSSP, 8-state):
-TT-EEEEEEE-TTTTT--EEEEE---S-HHHHHHHHHHHHHHHT--EEEETTEEEEES--HHHHHHHHHHTT-EEEE---

Radius of gyration: 11.65 Å; Cα contacts (8 Å, |Δi|>4): 139; chains: 1; bounding box: 30×25×31 Å

Sequence (81 aa):
PNQQDLRVQASRKGRKGKTVTVISGFQSSPETLTKLLKQLKGQCGSGGTVKDNTIEIQGNHTDKLVQIMIKLGYKAKVSGG

Mean predicted aligned error: 5.83 Å